Protein AF-A0A4Q4YTE8-F1 (afdb_monomer_lite)

Structure (mmCIF, N/CA/C/O backbone):
data_AF-A0A4Q4YTE8-F1
#
_entry.id   AF-A0A4Q4YTE8-F1
#
loop_
_atom_site.group_PDB
_atom_site.id
_atom_site.type_symbol
_atom_site.label_atom_id
_atom_site.label_alt_id
_atom_site.label_comp_id
_atom_site.label_asym_id
_atom_site.label_entity_id
_atom_site.label_seq_id
_atom_site.pdbx_PDB_ins_code
_atom_site.Cartn_x
_atom_site.Cartn_y
_atom_site.Cartn_z
_atom_site.occupancy
_atom_site.B_iso_or_equiv
_atom_site.auth_seq_id
_atom_site.auth_comp_id
_atom_site.auth_asym_id
_atom_site.auth_atom_id
_atom_site.pdbx_PDB_model_num
ATOM 1 N N . MET A 1 1 ? -21.394 4.781 0.828 1.00 36.88 1 MET A N 1
ATOM 2 C CA . MET A 1 1 ? -21.248 3.495 1.542 1.00 36.88 1 MET A CA 1
ATOM 3 C C . MET A 1 1 ? -20.120 3.542 2.578 1.00 36.88 1 MET A C 1
ATOM 5 O O . MET A 1 1 ? -20.304 3.026 3.665 1.00 36.88 1 MET A O 1
ATOM 9 N N . CYS A 1 2 ? -19.010 4.246 2.311 1.00 41.28 2 CYS A N 1
ATOM 10 C CA . CYS A 1 2 ? -17.860 4.338 3.228 1.00 41.28 2 CYS A CA 1
ATOM 11 C C . CYS A 1 2 ? -17.981 5.309 4.432 1.00 41.28 2 CYS A C 1
ATOM 13 O O . CYS A 1 2 ? -17.214 5.182 5.382 1.00 41.28 2 CYS A O 1
ATOM 15 N N . VAL A 1 3 ? -18.921 6.264 4.428 1.00 52.38 3 VAL A N 1
ATOM 16 C CA . VAL A 1 3 ? -19.148 7.185 5.571 1.00 52.38 3 VAL A CA 1
ATOM 17 C C . VAL A 1 3 ? -19.932 6.494 6.698 1.00 52.38 3 VAL A C 1
ATOM 19 O O . VAL A 1 3 ? -19.700 6.755 7.875 1.00 52.38 3 VAL A O 1
ATOM 22 N N . THR A 1 4 ? -20.788 5.535 6.338 1.00 55.06 4 THR A N 1
ATOM 23 C CA . THR A 1 4 ? -21.768 4.921 7.238 1.00 55.06 4 THR A CA 1
ATOM 24 C C . THR A 1 4 ? -21.110 4.138 8.374 1.00 55.06 4 THR A C 1
ATOM 26 O O . THR A 1 4 ? -21.495 4.298 9.522 1.00 55.06 4 THR A O 1
ATOM 29 N N . PHE A 1 5 ? -20.031 3.391 8.108 1.00 57.06 5 PHE A N 1
ATOM 30 C CA . PHE A 1 5 ? -19.318 2.660 9.165 1.00 57.06 5 PHE A CA 1
ATOM 31 C C . PHE A 1 5 ? -18.694 3.586 10.226 1.00 57.06 5 PHE A C 1
ATOM 33 O O . PHE A 1 5 ? -18.697 3.258 11.414 1.00 57.06 5 PHE A O 1
ATOM 40 N N . VAL A 1 6 ? -18.151 4.733 9.796 1.00 56.06 6 VAL A N 1
ATOM 41 C CA . VAL A 1 6 ? -17.520 5.725 10.686 1.00 56.06 6 VAL A CA 1
ATOM 42 C C . V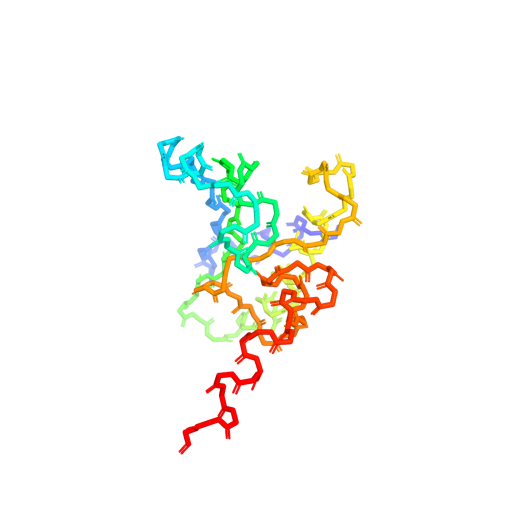AL A 1 6 ? -18.574 6.388 11.568 1.00 56.06 6 VAL A C 1
ATOM 44 O O . VAL A 1 6 ? -18.360 6.547 12.769 1.00 56.06 6 VAL A O 1
ATOM 47 N N . GLU A 1 7 ? -19.723 6.724 10.984 1.00 60.38 7 GLU A N 1
ATOM 48 C CA . GLU A 1 7 ? -20.876 7.263 11.709 1.00 60.38 7 GLU A CA 1
ATOM 49 C C . GLU A 1 7 ? -21.489 6.237 12.677 1.00 60.38 7 GLU A C 1
ATOM 51 O O . GLU A 1 7 ? -21.919 6.606 13.768 1.00 60.38 7 GLU A O 1
ATOM 56 N N . GLU A 1 8 ? -21.483 4.950 12.320 1.00 66.75 8 GLU A N 1
ATOM 57 C CA . GLU A 1 8 ? -22.056 3.863 13.125 1.00 66.75 8 GLU A CA 1
ATOM 58 C C . GLU A 1 8 ? -21.135 3.388 14.265 1.00 66.75 8 GLU A C 1
ATOM 60 O O . GLU A 1 8 ? -21.624 2.833 15.251 1.00 66.75 8 GLU A O 1
ATOM 65 N N . ASN A 1 9 ? -19.814 3.618 14.182 1.00 61.59 9 ASN A N 1
ATOM 66 C CA . ASN A 1 9 ? -18.828 3.126 15.164 1.00 61.59 9 ASN A CA 1
ATOM 67 C C . ASN A 1 9 ? -17.835 4.197 15.688 1.00 61.59 9 ASN A C 1
ATOM 69 O O . ASN A 1 9 ? -16.624 3.937 15.759 1.00 61.59 9 ASN A O 1
ATOM 73 N N . PRO A 1 10 ? -18.306 5.383 16.125 1.00 59.34 10 PRO A N 1
ATOM 74 C CA . PRO A 1 10 ? -17.456 6.549 16.392 1.00 59.34 10 PRO A CA 1
ATOM 75 C C . PRO A 1 10 ? -16.533 6.410 17.616 1.00 59.34 10 PRO A C 1
ATOM 77 O O . PRO A 1 10 ? -15.549 7.135 17.723 1.00 59.34 10 PRO A O 1
ATOM 80 N N . SER A 1 11 ? -16.816 5.490 18.546 1.00 58.88 11 SER A N 1
ATOM 81 C CA . SER A 1 11 ? -16.014 5.261 19.764 1.00 58.88 11 SER A CA 1
ATOM 82 C C . SER A 1 11 ? -15.161 3.988 19.734 1.00 58.88 11 SER A C 1
ATOM 84 O O . SER A 1 11 ? -14.405 3.740 20.673 1.00 58.88 11 SER A O 1
ATOM 86 N N . ARG A 1 12 ? -15.280 3.168 18.681 1.00 53.88 12 ARG A N 1
ATOM 87 C CA . ARG A 1 12 ? -14.683 1.819 18.612 1.00 53.88 12 ARG A CA 1
ATOM 88 C C . ARG A 1 12 ? -13.525 1.696 17.625 1.00 53.88 12 ARG A C 1
ATOM 90 O O . ARG A 1 12 ? -12.830 0.684 17.634 1.00 53.88 12 ARG A O 1
ATOM 97 N N . SER A 1 13 ? -13.294 2.712 16.793 1.00 48.34 13 SER A N 1
ATOM 98 C CA . SER A 1 13 ? -12.237 2.692 15.782 1.00 48.34 13 SER A CA 1
ATOM 99 C C . SER A 1 13 ? -11.376 3.956 15.830 1.00 48.34 13 SER A C 1
ATOM 101 O O . SER A 1 13 ? -11.876 5.075 15.773 1.00 48.34 13 SER A O 1
ATOM 103 N N . CYS A 1 14 ? -10.057 3.775 15.908 1.00 51.91 14 CYS A N 1
ATOM 104 C CA . CYS A 1 14 ? -9.087 4.804 15.555 1.00 51.91 14 CYS A CA 1
ATOM 105 C C . CYS A 1 14 ? -8.644 4.511 14.119 1.00 51.91 14 CYS A C 1
ATOM 107 O O . CYS A 1 14 ? -7.723 3.725 13.892 1.00 51.91 14 CYS A O 1
ATOM 109 N N . ARG A 1 15 ? -9.305 5.121 13.130 1.00 54.72 15 ARG A N 1
ATOM 110 C CA . ARG A 1 15 ? -8.864 5.065 11.725 1.00 54.72 15 ARG A CA 1
ATOM 111 C C . ARG A 1 15 ? -8.086 6.310 11.350 1.00 54.72 15 ARG A C 1
ATOM 113 O O . ARG A 1 15 ? -8.524 7.424 11.614 1.00 54.72 15 ARG A O 1
ATOM 120 N N . TRP A 1 16 ? -6.909 6.092 10.776 1.00 54.09 16 TRP A N 1
ATOM 121 C CA . TRP A 1 16 ? -5.948 7.139 10.461 1.00 54.09 16 TRP A CA 1
ATOM 122 C C . TRP A 1 16 ? -5.501 6.927 9.015 1.00 54.09 16 TRP A C 1
ATOM 124 O O . TRP A 1 16 ? -4.956 5.877 8.680 1.00 54.09 16 TRP A O 1
ATOM 134 N N . CYS A 1 17 ? -5.739 7.917 8.154 1.00 52.00 17 CYS A N 1
ATOM 135 C CA . CYS A 1 17 ? -5.039 8.009 6.878 1.00 52.00 17 CYS A CA 1
ATOM 136 C C . CYS A 1 17 ? -3.818 8.898 7.109 1.00 52.00 17 CYS A C 1
ATOM 138 O O . CYS A 1 17 ? -3.954 10.087 7.407 1.00 52.00 17 CYS A O 1
ATOM 140 N N . PHE A 1 18 ? -2.627 8.306 7.065 1.00 56.69 18 PHE A N 1
ATOM 141 C CA . PHE A 1 18 ? -1.380 9.021 7.310 1.00 56.69 18 PHE A CA 1
ATOM 142 C C . PHE A 1 18 ? -0.675 9.284 5.985 1.00 56.69 18 PHE A C 1
ATOM 144 O O . PHE A 1 18 ? -0.220 8.356 5.318 1.00 56.69 18 PHE A O 1
ATOM 151 N N . THR A 1 19 ? -0.544 10.554 5.615 1.00 54.41 19 THR A N 1
ATOM 152 C CA . THR A 1 19 ? 0.313 10.974 4.504 1.00 54.41 19 THR A CA 1
ATOM 153 C C . THR A 1 19 ? 1.668 11.409 5.044 1.00 54.41 19 THR A C 1
ATOM 155 O O . THR A 1 19 ? 1.770 12.409 5.759 1.00 54.41 19 THR A O 1
ATOM 158 N N . LYS A 1 20 ? 2.729 10.683 4.687 1.00 51.12 20 LYS A N 1
ATOM 159 C CA . LYS A 1 20 ? 4.110 11.055 5.003 1.00 51.12 20 LYS A CA 1
ATOM 160 C C . LYS A 1 20 ? 4.792 11.604 3.760 1.00 51.12 20 LYS A C 1
ATOM 162 O O . LYS A 1 20 ? 4.923 10.894 2.767 1.00 51.12 20 LYS A O 1
ATOM 167 N N . ALA A 1 21 ? 5.328 12.819 3.849 1.00 57.91 21 ALA A N 1
ATOM 168 C CA . ALA A 1 21 ? 6.340 13.260 2.897 1.00 57.91 21 ALA A CA 1
ATOM 169 C C . ALA A 1 21 ? 7.601 12.403 3.097 1.00 57.91 21 ALA A C 1
ATOM 171 O O . ALA A 1 21 ? 8.235 12.438 4.160 1.00 57.91 21 ALA A O 1
ATOM 172 N N . LEU A 1 22 ? 7.953 11.600 2.097 1.00 55.22 22 LEU A N 1
ATOM 173 C CA . LEU A 1 22 ? 9.209 10.862 2.087 1.00 55.22 22 LEU A CA 1
ATOM 174 C C . LEU A 1 22 ? 10.347 11.836 1.769 1.00 55.22 22 LEU A C 1
ATOM 176 O O . LEU A 1 22 ? 10.227 12.762 0.970 1.00 55.22 22 LEU A O 1
ATOM 180 N N . ARG A 1 23 ? 11.460 11.684 2.490 1.00 51.22 23 ARG A N 1
ATOM 181 C CA . ARG A 1 23 ? 12.537 12.676 2.522 1.00 51.22 23 ARG A CA 1
ATOM 182 C C . ARG A 1 23 ? 13.254 12.728 1.163 1.00 51.22 23 ARG A C 1
ATOM 184 O O . ARG A 1 23 ? 14.059 11.859 0.844 1.00 51.22 23 ARG A O 1
ATOM 191 N N . TRP A 1 24 ? 13.011 13.816 0.440 1.00 52.47 24 TRP A N 1
ATOM 192 C CA . TRP A 1 24 ? 13.471 14.212 -0.901 1.00 52.47 24 TRP A CA 1
ATOM 193 C C . TRP A 1 24 ? 14.880 13.789 -1.369 1.00 52.47 24 TRP A C 1
ATOM 195 O O . TRP A 1 24 ? 15.092 13.624 -2.565 1.00 52.47 24 TRP A O 1
ATOM 205 N N . ARG A 1 25 ? 15.867 13.601 -0.479 1.00 57.53 25 ARG A N 1
ATOM 206 C CA . ARG A 1 25 ? 17.241 13.243 -0.890 1.00 57.53 25 ARG A CA 1
ATOM 207 C C . ARG A 1 25 ? 17.423 11.780 -1.290 1.00 57.53 25 ARG A C 1
ATOM 209 O O . ARG A 1 25 ? 18.262 11.527 -2.146 1.00 57.53 25 ARG A O 1
ATOM 216 N N . VAL A 1 26 ? 16.695 10.845 -0.676 1.00 63.53 26 VAL A N 1
ATOM 217 C CA . VAL A 1 26 ? 16.911 9.399 -0.896 1.00 63.53 26 VAL A CA 1
ATOM 218 C C . VAL A 1 26 ? 16.422 8.978 -2.285 1.00 63.53 26 VAL A C 1
ATOM 220 O O . VAL A 1 26 ? 17.135 8.274 -2.993 1.00 63.53 26 VAL A O 1
ATOM 223 N N . CYS A 1 27 ? 15.269 9.499 -2.706 1.00 64.88 27 CYS A N 1
ATOM 224 C CA . CYS A 1 27 ? 14.662 9.186 -4.000 1.00 64.88 27 CYS A CA 1
ATOM 225 C C . CYS A 1 27 ? 15.452 9.760 -5.190 1.00 64.88 27 CYS A C 1
ATOM 227 O O . CYS A 1 27 ? 15.558 9.114 -6.221 1.00 64.88 27 CYS A O 1
ATOM 229 N N . TRP A 1 28 ? 16.039 10.957 -5.060 1.00 64.00 28 TRP A N 1
ATOM 230 C CA . TRP A 1 28 ? 16.694 11.651 -6.184 1.00 64.00 28 TRP A CA 1
ATOM 231 C C . TRP A 1 28 ? 18.107 11.162 -6.523 1.00 64.00 28 TRP A C 1
ATOM 233 O O . TRP A 1 28 ? 18.573 11.393 -7.635 1.00 64.00 28 TRP A O 1
ATOM 243 N N . HIS A 1 29 ? 18.817 10.540 -5.577 1.00 70.31 29 HIS A N 1
ATOM 244 C CA . HIS A 1 29 ? 20.221 10.146 -5.778 1.00 70.31 29 HIS A CA 1
ATOM 245 C C . HIS A 1 29 ? 20.395 8.699 -6.247 1.00 70.31 29 HIS A C 1
ATOM 247 O O . HIS A 1 29 ? 21.521 8.288 -6.512 1.00 70.31 29 HIS A O 1
ATOM 253 N N . SER A 1 30 ? 19.306 7.940 -6.352 1.00 68.25 30 SER A N 1
ATOM 254 C CA . SER A 1 30 ? 19.334 6.564 -6.843 1.00 68.25 30 SER A CA 1
ATOM 255 C C . SER A 1 30 ? 18.789 6.563 -8.263 1.00 68.25 30 SER A C 1
ATOM 257 O O . SER A 1 30 ? 17.639 6.954 -8.467 1.00 68.25 30 SER A O 1
ATOM 259 N N . ALA A 1 31 ? 19.592 6.161 -9.253 1.00 74.06 31 ALA A N 1
ATOM 260 C CA . ALA A 1 31 ? 19.045 5.984 -10.591 1.00 74.06 31 ALA A CA 1
ATOM 261 C C . ALA A 1 31 ? 18.042 4.823 -10.570 1.00 74.06 31 ALA A C 1
ATOM 263 O O . ALA A 1 31 ? 18.221 3.841 -9.853 1.00 74.06 31 ALA A O 1
ATOM 264 N N . ASP A 1 32 ? 17.010 4.912 -11.399 1.00 76.81 32 ASP A N 1
ATOM 265 C CA . ASP A 1 32 ? 15.927 3.927 -11.473 1.00 76.81 32 ASP A CA 1
ATOM 266 C C . ASP A 1 32 ? 16.418 2.477 -11.691 1.00 76.81 32 ASP A C 1
ATOM 268 O O . ASP A 1 32 ? 15.854 1.525 -11.156 1.00 76.81 32 ASP A O 1
ATOM 272 N N . ARG A 1 33 ? 17.530 2.313 -12.420 1.00 79.19 33 ARG A N 1
ATOM 273 C CA . ARG A 1 33 ? 18.194 1.021 -12.680 1.00 79.19 33 ARG A CA 1
ATOM 274 C C . ARG A 1 33 ? 18.978 0.457 -11.487 1.00 79.19 33 ARG A C 1
ATOM 276 O O . ARG A 1 33 ? 19.296 -0.734 -11.465 1.00 79.19 33 ARG A O 1
ATOM 283 N N . ASP A 1 34 ? 19.328 1.311 -10.527 1.00 80.62 34 ASP A N 1
ATOM 284 C CA . ASP A 1 34 ? 20.165 0.957 -9.376 1.00 80.62 34 ASP A CA 1
ATOM 285 C C . ASP A 1 34 ? 19.329 0.336 -8.247 1.00 80.62 34 ASP A C 1
ATOM 287 O O . ASP A 1 34 ? 19.871 -0.200 -7.283 1.00 80.62 34 ASP A O 1
ATOM 291 N N . THR A 1 35 ? 18.001 0.368 -8.373 1.00 79.62 35 THR A N 1
ATOM 292 C CA . THR A 1 35 ? 17.066 -0.202 -7.411 1.00 79.62 35 THR A CA 1
ATOM 293 C C . THR A 1 35 ? 16.078 -1.139 -8.091 1.00 79.62 35 THR A C 1
ATOM 295 O O . THR A 1 35 ? 15.617 -0.915 -9.208 1.00 79.62 35 THR A O 1
ATOM 298 N N . ALA A 1 36 ? 15.728 -2.210 -7.386 1.00 80.62 36 ALA A N 1
ATOM 299 C CA . ALA A 1 36 ? 14.627 -3.074 -7.775 1.00 80.62 36 ALA A CA 1
ATOM 300 C C . ALA A 1 36 ? 13.278 -2.517 -7.306 1.00 80.62 36 ALA A C 1
ATOM 302 O O . ALA A 1 36 ? 12.324 -3.255 -7.368 1.00 80.62 36 ALA A O 1
ATOM 303 N N . ALA A 1 37 ? 13.178 -1.286 -6.791 1.00 79.56 37 ALA A N 1
ATOM 304 C CA . ALA A 1 37 ? 11.902 -0.640 -6.482 1.00 79.56 37 ALA A CA 1
ATOM 305 C C . ALA A 1 37 ? 11.497 0.282 -7.640 1.00 79.56 37 ALA A C 1
ATOM 307 O O . ALA A 1 37 ? 12.148 1.300 -7.877 1.00 79.56 37 ALA A O 1
ATOM 308 N N . GLY A 1 38 ? 10.435 -0.070 -8.363 1.00 77.31 38 GLY A N 1
ATOM 309 C CA . GLY A 1 38 ? 9.913 0.739 -9.462 1.00 77.31 38 GLY A CA 1
ATOM 310 C C . GLY A 1 38 ? 9.490 2.136 -9.006 1.00 77.31 38 GLY A C 1
ATOM 311 O O . GLY A 1 38 ? 9.025 2.324 -7.881 1.00 77.31 38 GLY A O 1
ATOM 312 N N . ASN A 1 39 ? 9.654 3.126 -9.887 1.00 74.25 39 ASN A N 1
ATOM 313 C CA . ASN A 1 39 ? 9.272 4.524 -9.649 1.00 74.25 39 ASN A CA 1
ATOM 314 C C . ASN A 1 39 ? 9.910 5.159 -8.396 1.00 74.25 39 ASN A C 1
ATOM 316 O O . ASN A 1 39 ? 9.402 6.157 -7.882 1.00 74.25 39 ASN A O 1
ATOM 320 N N . HIS A 1 40 ? 11.038 4.630 -7.904 1.00 75.94 40 HIS A N 1
ATOM 321 C CA . HIS A 1 40 ? 11.663 5.093 -6.661 1.00 75.94 40 HIS A CA 1
ATOM 322 C C . HIS A 1 40 ? 11.998 6.593 -6.673 1.00 75.94 40 HIS A C 1
ATOM 324 O O . HIS A 1 40 ? 11.804 7.275 -5.666 1.00 75.94 40 HIS A O 1
ATOM 330 N N . GLN A 1 41 ? 12.431 7.127 -7.819 1.00 75.69 41 GLN A N 1
ATOM 331 C CA . GLN A 1 41 ? 12.704 8.557 -8.009 1.00 75.69 41 GLN A CA 1
ATOM 332 C C . GLN A 1 41 ? 11.462 9.458 -7.895 1.00 75.69 41 GLN A C 1
ATOM 334 O O . GLN A 1 41 ? 11.605 10.655 -7.641 1.00 75.69 41 GLN A O 1
ATOM 339 N N . TYR A 1 42 ? 10.260 8.896 -8.050 1.00 75.44 42 TYR A N 1
ATOM 340 C CA . TYR A 1 42 ? 8.982 9.614 -8.015 1.00 75.44 42 TYR A CA 1
ATOM 341 C C . TYR A 1 42 ? 8.200 9.399 -6.709 1.00 75.44 42 TYR A C 1
ATOM 343 O O . TYR A 1 42 ? 7.276 10.155 -6.425 1.00 75.44 42 TYR A O 1
ATOM 351 N N . ALA A 1 43 ? 8.601 8.435 -5.872 1.00 75.06 43 ALA A N 1
ATOM 352 C CA . ALA A 1 43 ? 7.945 8.086 -4.609 1.00 75.06 43 ALA A CA 1
ATOM 353 C C . ALA A 1 43 ? 8.210 9.110 -3.479 1.00 75.06 43 ALA A C 1
ATOM 355 O O . ALA A 1 43 ? 8.846 8.815 -2.465 1.00 75.06 43 ALA A O 1
ATOM 356 N N . ASN A 1 44 ? 7.734 10.345 -3.649 1.00 75.00 44 ASN A N 1
ATOM 357 C CA . ASN A 1 44 ? 7.907 11.452 -2.699 1.00 75.00 44 ASN A CA 1
ATOM 358 C C . ASN A 1 44 ? 6.808 11.528 -1.620 1.00 75.00 44 ASN A C 1
ATOM 360 O O . ASN A 1 44 ? 6.994 12.194 -0.596 1.00 75.00 44 ASN A O 1
ATOM 364 N N . VAL A 1 45 ? 5.688 10.830 -1.812 1.00 78.06 45 VAL A N 1
ATOM 365 C CA . VAL A 1 45 ? 4.572 10.751 -0.863 1.00 78.06 45 VAL A CA 1
ATOM 366 C C . VAL A 1 45 ? 4.251 9.289 -0.575 1.00 78.06 45 VAL A C 1
ATOM 368 O O . VAL A 1 45 ? 4.106 8.486 -1.490 1.00 78.06 45 VAL A O 1
ATOM 371 N N . LEU A 1 46 ? 4.124 8.954 0.710 1.00 82.31 46 LEU A N 1
ATOM 372 C CA . LEU A 1 46 ? 3.551 7.692 1.167 1.00 82.31 46 LEU A CA 1
ATOM 373 C C . LEU A 1 46 ? 2.173 7.972 1.758 1.00 82.31 46 LEU A C 1
ATOM 375 O O . LEU A 1 46 ? 2.074 8.728 2.727 1.00 82.31 46 LEU A O 1
ATOM 379 N N . ALA A 1 47 ? 1.143 7.336 1.215 1.00 85.50 47 ALA A N 1
ATOM 380 C CA . ALA A 1 47 ? -0.157 7.234 1.861 1.00 85.50 47 ALA A CA 1
ATOM 381 C C . ALA A 1 47 ? -0.249 5.885 2.584 1.00 85.50 47 ALA A C 1
ATOM 383 O O . ALA A 1 47 ? 0.083 4.846 2.014 1.00 85.50 47 ALA A O 1
ATOM 384 N N . LEU A 1 48 ? -0.674 5.906 3.845 1.00 86.19 48 LEU A N 1
ATOM 385 C CA . LEU A 1 48 ? -0.918 4.713 4.646 1.00 86.19 48 LEU A CA 1
ATOM 386 C C . LEU A 1 48 ? -2.381 4.694 5.081 1.00 86.19 48 LEU A C 1
ATOM 388 O O . LEU A 1 48 ? -2.822 5.568 5.830 1.00 86.19 48 LEU A O 1
ATOM 392 N N . VAL A 1 49 ? -3.101 3.668 4.635 1.00 87.19 49 VAL A N 1
ATOM 393 C CA . VAL A 1 49 ? -4.442 3.332 5.117 1.00 87.19 49 VAL A CA 1
ATOM 394 C C . VAL A 1 49 ? -4.282 2.386 6.300 1.00 87.19 49 VAL A C 1
ATOM 396 O O . VAL A 1 49 ? -3.783 1.274 6.139 1.00 87.19 49 VAL A O 1
ATOM 399 N N . GLN A 1 50 ? -4.669 2.829 7.498 1.00 86.06 50 GLN A N 1
ATOM 400 C CA . GLN A 1 50 ? -4.535 2.027 8.710 1.00 86.06 50 GLN A CA 1
ATOM 401 C C . GLN A 1 50 ? -5.819 2.033 9.538 1.00 86.06 50 GLN A C 1
ATOM 403 O O . GLN A 1 50 ? -6.420 3.079 9.807 1.00 86.06 50 GLN A O 1
ATOM 408 N N . VAL A 1 51 ? -6.195 0.843 10.002 1.00 83.12 51 VAL A N 1
ATOM 409 C CA . VAL A 1 51 ? -7.254 0.648 10.989 1.00 83.12 51 VAL A CA 1
ATOM 410 C C . VAL A 1 51 ? -6.622 0.135 12.273 1.00 83.12 51 VAL A C 1
ATOM 412 O O . VAL A 1 51 ? -5.951 -0.891 12.265 1.00 83.12 51 VAL A O 1
ATOM 415 N N . ILE A 1 52 ? -6.825 0.856 13.375 1.00 84.12 52 ILE A N 1
ATOM 416 C CA . ILE A 1 52 ? -6.393 0.437 14.708 1.00 84.12 52 ILE A CA 1
ATOM 417 C C . ILE A 1 52 ? -7.629 0.374 15.601 1.00 84.12 52 ILE A C 1
ATOM 419 O O . ILE A 1 52 ? -8.418 1.319 15.674 1.00 84.12 52 ILE A O 1
ATOM 423 N N . TYR A 1 53 ? -7.797 -0.746 16.289 1.00 80.25 53 TYR A N 1
ATOM 424 C CA . TYR A 1 53 ? -8.926 -0.991 17.175 1.00 80.25 53 TYR A CA 1
ATOM 425 C C . TYR A 1 53 ? -8.485 -1.819 18.379 1.00 80.25 53 TYR A C 1
ATOM 427 O O . TYR A 1 53 ? -7.522 -2.584 18.319 1.00 80.25 53 TYR A O 1
ATOM 435 N N . THR A 1 54 ? -9.198 -1.645 19.487 1.00 84.19 54 THR A N 1
ATOM 436 C CA . THR A 1 54 ? -9.068 -2.475 20.694 1.00 84.19 54 THR A CA 1
ATOM 437 C C . THR A 1 54 ? -10.255 -3.423 20.855 1.00 84.19 54 THR A C 1
ATOM 439 O O . THR A 1 54 ? -10.101 -4.506 21.415 1.00 84.19 54 THR A O 1
ATOM 442 N N . ASP A 1 55 ? -11.424 -3.045 20.331 1.00 83.50 55 ASP A N 1
ATOM 443 C CA . ASP A 1 55 ? -12.617 -3.885 20.258 1.00 83.50 55 ASP A CA 1
ATOM 444 C C . ASP A 1 55 ? -12.527 -4.810 19.035 1.00 83.50 55 ASP A C 1
ATOM 446 O O . ASP A 1 55 ? -12.573 -4.358 17.897 1.00 83.50 55 ASP A O 1
ATOM 450 N N . GLN A 1 56 ? -12.396 -6.117 19.255 1.00 87.81 56 GLN A N 1
ATOM 451 C CA . GLN A 1 56 ? -12.276 -7.096 18.167 1.00 87.81 56 GLN A CA 1
ATOM 452 C C . GLN A 1 56 ? -13.560 -7.252 17.343 1.00 87.81 56 GLN A C 1
ATOM 454 O O . GLN A 1 56 ? -13.498 -7.759 16.226 1.00 87.81 56 GLN A O 1
ATOM 459 N N . SER A 1 57 ? -14.715 -6.795 17.840 1.00 87.69 57 SER A N 1
ATOM 460 C CA . SER A 1 57 ? -15.972 -6.887 17.086 1.00 87.69 57 SER A CA 1
ATOM 461 C C . SER A 1 57 ? -15.974 -6.064 15.793 1.00 87.69 57 SER A C 1
ATOM 463 O O . SER A 1 57 ? -16.805 -6.315 14.926 1.00 87.69 57 SER A O 1
ATOM 465 N N . VAL A 1 58 ? -15.031 -5.126 15.625 1.00 83.38 58 VAL A N 1
ATOM 466 C CA . VAL A 1 58 ? -14.894 -4.322 14.398 1.00 83.38 58 VAL A CA 1
ATOM 467 C C . VAL A 1 58 ? -13.827 -4.840 13.427 1.00 83.38 58 VAL A C 1
ATOM 469 O O . VAL A 1 58 ? -13.601 -4.199 12.402 1.00 83.38 58 VAL A O 1
ATOM 472 N N . ALA A 1 59 ? -13.173 -5.970 13.721 1.00 87.00 59 ALA A N 1
ATOM 473 C CA . ALA A 1 59 ? -12.079 -6.502 12.906 1.00 87.00 59 ALA A CA 1
ATOM 474 C C . ALA A 1 59 ? -12.502 -6.755 11.450 1.00 87.00 59 ALA A C 1
ATOM 476 O O . ALA A 1 59 ? -11.888 -6.213 10.538 1.00 87.00 59 ALA A O 1
ATOM 477 N N . GLU A 1 60 ? -13.618 -7.459 11.236 1.00 87.69 60 GLU A N 1
ATOM 478 C CA . GLU A 1 60 ? -14.134 -7.773 9.893 1.00 87.69 60 GLU A CA 1
ATOM 479 C C . GLU A 1 60 ? -14.446 -6.506 9.079 1.00 87.69 60 GLU A C 1
ATOM 481 O O . GLU A 1 60 ? -14.107 -6.396 7.902 1.00 87.69 60 GLU A O 1
ATOM 486 N N . ALA A 1 61 ? -15.024 -5.490 9.722 1.00 84.12 61 ALA A N 1
ATOM 487 C CA . ALA A 1 61 ? -15.270 -4.205 9.075 1.00 84.12 61 ALA A CA 1
ATOM 488 C C . ALA A 1 61 ? -13.970 -3.420 8.801 1.00 84.12 61 ALA A C 1
ATOM 490 O O . ALA A 1 61 ? -13.898 -2.628 7.856 1.00 84.12 61 ALA A O 1
ATOM 491 N N . GLY A 1 62 ? -12.943 -3.613 9.636 1.00 84.12 62 GLY A N 1
ATOM 492 C CA . GLY A 1 62 ? -11.545 -3.236 9.404 1.00 84.12 62 GLY A CA 1
ATOM 493 C C . GLY A 1 62 ? -10.997 -3.804 8.107 1.00 84.12 62 GLY A C 1
ATOM 494 O O . GLY A 1 62 ? -10.587 -3.039 7.229 1.00 84.12 62 GLY A O 1
ATOM 495 N N . ASP A 1 63 ? -11.057 -5.126 8.008 1.00 86.00 63 ASP A N 1
ATOM 496 C CA . ASP A 1 63 ? -10.511 -5.921 6.913 1.00 86.00 63 ASP A CA 1
ATOM 497 C C . ASP A 1 63 ? -11.243 -5.677 5.590 1.00 86.00 63 ASP A C 1
ATOM 499 O O . ASP A 1 63 ? -10.631 -5.786 4.533 1.00 86.00 63 ASP A O 1
ATOM 503 N N . GLY A 1 64 ? -12.521 -5.285 5.622 1.00 86.31 64 GLY A N 1
ATOM 504 C CA . GLY A 1 64 ? -13.249 -4.857 4.423 1.00 86.31 64 GLY A CA 1
ATOM 505 C C . GLY A 1 64 ? -12.878 -3.446 3.955 1.00 86.31 64 GLY A C 1
ATOM 506 O O . GLY A 1 64 ? -12.634 -3.215 2.774 1.00 86.31 64 GLY A O 1
ATOM 507 N N . TRP A 1 65 ? -12.800 -2.487 4.879 1.00 85.88 65 TRP A N 1
ATOM 508 C CA . TRP A 1 65 ? -12.620 -1.076 4.524 1.00 85.88 65 TRP A CA 1
ATOM 509 C C . TRP A 1 65 ? -11.205 -0.724 4.065 1.00 85.88 65 TRP A C 1
ATOM 511 O O . TRP A 1 65 ? -11.042 0.109 3.175 1.00 85.88 65 TRP A O 1
ATOM 521 N N . ALA A 1 66 ? -10.169 -1.289 4.697 1.00 87.44 66 ALA A N 1
ATOM 522 C CA . ALA A 1 66 ? -8.795 -0.873 4.410 1.00 87.44 66 ALA A CA 1
ATOM 523 C C . ALA A 1 66 ? -8.347 -1.234 2.981 1.00 87.44 66 ALA A C 1
ATOM 525 O O . ALA A 1 66 ? -7.793 -0.355 2.315 1.00 87.44 66 ALA A O 1
ATOM 526 N N . PRO A 1 67 ? -8.614 -2.453 2.468 1.00 88.50 67 PRO A N 1
ATOM 527 C CA . PRO A 1 67 ? -8.362 -2.783 1.069 1.00 88.50 67 PRO A CA 1
ATOM 528 C C . PRO A 1 67 ? -9.205 -1.936 0.113 1.00 88.50 67 PRO A C 1
ATOM 530 O O . PRO A 1 67 ? -8.653 -1.418 -0.849 1.00 88.50 67 PRO A O 1
ATOM 533 N N . GLU A 1 68 ? -10.490 -1.697 0.412 1.00 89.56 68 GLU A N 1
ATOM 534 C CA . GLU A 1 68 ? -11.369 -0.862 -0.428 1.00 89.56 68 GLU A CA 1
ATOM 535 C C . GLU A 1 68 ? -10.797 0.555 -0.620 1.00 89.56 68 GLU A C 1
ATOM 537 O O . GLU A 1 68 ? -10.757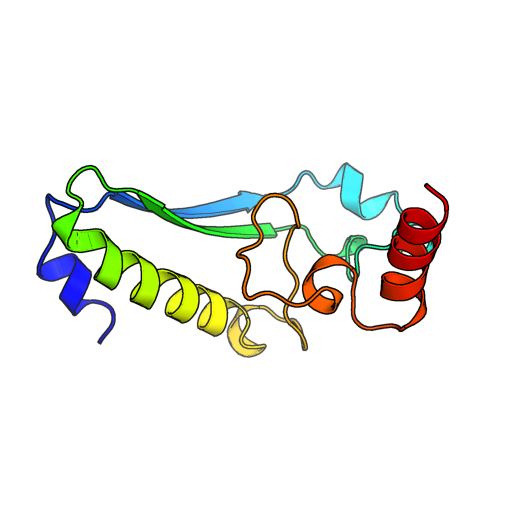 1.073 -1.735 1.00 89.56 68 GLU A O 1
ATOM 542 N N . TRP A 1 69 ? -10.306 1.178 0.456 1.00 87.50 69 TRP A N 1
ATOM 543 C CA . TRP A 1 69 ? -9.674 2.499 0.381 1.00 87.50 69 TRP A CA 1
ATOM 544 C C . TRP A 1 69 ? -8.312 2.479 -0.293 1.00 87.50 69 TRP A C 1
ATOM 546 O O . TRP A 1 69 ? -7.981 3.400 -1.038 1.00 87.50 69 TRP A O 1
ATOM 556 N N . ARG A 1 70 ? -7.500 1.457 -0.020 1.00 90.25 70 ARG A N 1
ATOM 557 C CA . ARG A 1 70 ? -6.211 1.278 -0.690 1.00 90.25 70 ARG A CA 1
ATOM 558 C C . ARG A 1 70 ? -6.408 1.169 -2.201 1.00 90.25 70 ARG A C 1
ATOM 560 O O . ARG A 1 70 ? -5.679 1.818 -2.942 1.00 90.25 70 ARG A O 1
ATOM 567 N N . ASP A 1 71 ? -7.375 0.371 -2.637 1.00 91.31 71 ASP A N 1
ATOM 568 C CA . ASP A 1 71 ? -7.617 0.107 -4.051 1.00 91.31 71 ASP A CA 1
ATOM 569 C C . ASP A 1 71 ? -8.122 1.368 -4.763 1.00 91.31 71 ASP A C 1
ATOM 571 O O . ASP A 1 71 ? -7.611 1.688 -5.834 1.00 91.31 71 ASP A O 1
ATOM 575 N N . GLN A 1 72 ? -8.987 2.163 -4.117 1.00 91.56 72 GLN A N 1
ATOM 576 C CA . GLN A 1 72 ? -9.336 3.509 -4.595 1.00 91.56 72 GLN A CA 1
ATOM 577 C C . GLN A 1 72 ? -8.094 4.399 -4.720 1.00 91.56 72 GLN A C 1
ATOM 579 O O . GLN A 1 72 ? -7.864 5.019 -5.750 1.00 91.56 72 GLN A O 1
ATOM 584 N N . LEU A 1 73 ? -7.223 4.433 -3.707 1.00 88.19 73 LEU A N 1
ATOM 585 C CA . LEU A 1 73 ? -5.987 5.220 -3.773 1.00 88.19 73 LEU A CA 1
ATOM 586 C C . LEU A 1 73 ? -5.007 4.744 -4.852 1.00 88.19 73 LEU A C 1
ATOM 588 O O . LEU A 1 73 ? -4.093 5.499 -5.176 1.00 88.19 73 LEU A O 1
ATOM 592 N N . PHE A 1 74 ? -5.157 3.533 -5.394 1.00 90.31 74 PHE A N 1
ATOM 593 C CA . PHE A 1 74 ? -4.377 3.065 -6.539 1.00 90.31 74 PHE A CA 1
ATOM 594 C C . PHE A 1 74 ? -4.953 3.483 -7.886 1.00 90.31 74 PHE A C 1
ATOM 596 O O . PHE A 1 74 ? -4.203 3.464 -8.865 1.00 90.31 74 PHE A O 1
ATOM 603 N N . GLU A 1 75 ? -6.224 3.879 -7.956 1.00 92.06 75 GLU A N 1
ATOM 604 C CA . GLU A 1 75 ? -6.838 4.338 -9.199 1.00 92.06 75 GLU A CA 1
ATOM 605 C C . GLU A 1 75 ? -5.979 5.452 -9.826 1.00 92.06 75 GLU A C 1
ATOM 607 O O . GLU A 1 75 ? -5.562 6.371 -9.111 1.00 92.06 75 GLU A O 1
ATOM 612 N N . PRO A 1 76 ? -5.675 5.404 -11.139 1.00 90.88 76 PRO A N 1
ATOM 613 C CA . PRO A 1 76 ? -4.765 6.366 -11.772 1.00 90.88 76 PRO A CA 1
ATOM 614 C C . PRO A 1 76 ? -5.183 7.829 -11.583 1.00 90.88 76 PRO A C 1
ATOM 616 O O . PRO A 1 76 ? -4.339 8.716 -11.480 1.00 90.88 76 PRO A O 1
ATOM 619 N N . GLU A 1 77 ? -6.488 8.078 -11.478 1.00 92.12 77 GLU A N 1
ATOM 620 C CA . GLU A 1 77 ? -7.091 9.393 -11.234 1.00 92.12 77 GLU A CA 1
ATOM 621 C C . GLU A 1 77 ? -6.762 9.955 -9.839 1.00 92.12 77 GLU A C 1
ATOM 623 O O . GLU A 1 77 ? -6.833 11.165 -9.618 1.00 92.12 77 GLU A O 1
ATOM 628 N N . HIS A 1 78 ? -6.401 9.087 -8.893 1.00 88.50 78 HIS A N 1
ATOM 629 C CA . HIS A 1 78 ? -6.078 9.428 -7.508 1.00 88.50 78 HIS A CA 1
ATOM 630 C C . HIS A 1 78 ? -4.577 9.317 -7.228 1.00 88.50 78 HIS A C 1
ATOM 632 O O . HIS A 1 78 ? -4.006 10.171 -6.549 1.00 88.50 78 HIS A O 1
ATOM 638 N N . SER A 1 79 ? -3.931 8.286 -7.773 1.00 85.75 79 SER A N 1
ATOM 639 C CA . SER A 1 79 ? -2.520 7.980 -7.543 1.00 85.75 79 SER A CA 1
ATOM 640 C C . SER A 1 79 ? -1.579 8.722 -8.496 1.00 85.75 79 SER A C 1
ATOM 642 O O . SER A 1 79 ? -0.446 9.032 -8.125 1.00 85.75 79 SER A O 1
ATOM 644 N N . GLY A 1 80 ? -2.036 9.003 -9.721 1.00 85.94 80 GLY A N 1
ATOM 645 C CA . GLY A 1 80 ? -1.199 9.476 -10.824 1.00 85.94 80 GLY A CA 1
ATOM 646 C C . GLY A 1 80 ? -0.302 8.398 -11.450 1.00 85.94 80 GLY A C 1
ATOM 647 O O . GLY A 1 80 ? 0.553 8.740 -12.265 1.00 85.94 80 GLY A O 1
ATOM 648 N N . TYR A 1 81 ? -0.468 7.122 -11.083 1.00 84.88 81 TYR A N 1
ATOM 649 C CA . TYR A 1 81 ? 0.303 5.990 -11.603 1.00 84.88 81 TYR A CA 1
ATOM 650 C C . TYR A 1 81 ? -0.590 5.007 -12.367 1.00 84.88 81 TY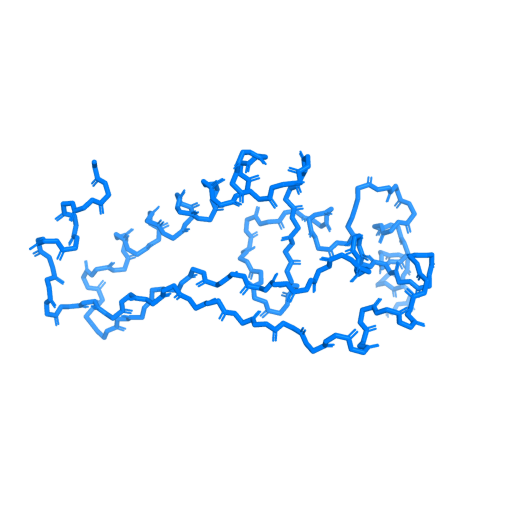R A C 1
ATOM 652 O O . TYR A 1 81 ? -1.708 4.717 -11.949 1.00 84.88 81 TYR A O 1
ATOM 660 N N . ASP A 1 82 ? -0.057 4.413 -13.438 1.00 88.62 82 ASP A N 1
ATOM 661 C CA . ASP A 1 82 ? -0.764 3.383 -14.219 1.00 88.62 82 ASP A CA 1
ATOM 662 C C . ASP A 1 82 ? -0.939 2.065 -13.450 1.00 88.62 82 ASP A C 1
ATOM 664 O O . ASP A 1 82 ? -1.791 1.234 -13.780 1.00 88.62 82 ASP A O 1
ATOM 668 N N . HIS A 1 83 ? -0.097 1.843 -12.439 1.00 89.62 83 HIS A N 1
ATOM 669 C CA . HIS A 1 83 ? -0.051 0.607 -11.680 1.00 89.62 83 HIS A CA 1
ATOM 670 C C . HIS A 1 83 ? 0.177 0.857 -10.182 1.00 89.62 83 HIS A C 1
ATOM 672 O O . HIS A 1 83 ? 0.904 1.788 -9.824 1.00 89.62 83 HIS A O 1
ATOM 678 N N . PRO A 1 84 ? -0.349 -0.018 -9.302 1.00 89.88 84 PRO A N 1
ATOM 679 C CA . PRO A 1 84 ? -0.074 0.038 -7.872 1.00 89.88 84 PRO A CA 1
ATOM 680 C C . PRO A 1 84 ? 1.422 -0.014 -7.554 1.00 89.88 84 PRO A C 1
ATOM 682 O O . PRO A 1 84 ? 2.144 -0.866 -8.084 1.00 89.88 84 PRO A O 1
ATOM 685 N N . ALA A 1 85 ? 1.851 0.843 -6.629 1.00 88.56 85 ALA A N 1
ATOM 686 C CA . ALA A 1 85 ? 3.177 0.832 -6.024 1.00 88.56 85 ALA A CA 1
ATOM 687 C C . ALA A 1 85 ? 3.034 0.801 -4.498 1.00 88.56 85 ALA A C 1
ATOM 689 O O . ALA A 1 85 ? 2.340 1.630 -3.909 1.00 88.56 85 ALA A O 1
ATOM 690 N N . VAL A 1 86 ? 3.686 -0.163 -3.850 1.00 89.31 86 VAL A N 1
ATOM 691 C CA . VAL A 1 86 ? 3.554 -0.415 -2.414 1.00 89.31 86 VAL A CA 1
ATOM 692 C C . VAL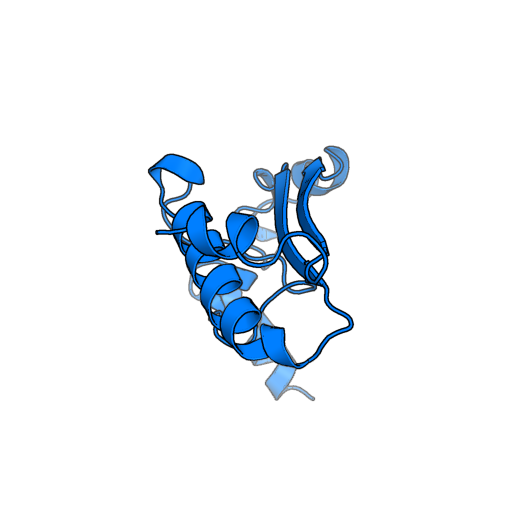 A 1 86 ? 4.922 -0.486 -1.770 1.00 89.31 86 VAL A C 1
ATOM 694 O O . VAL A 1 86 ? 5.809 -1.218 -2.204 1.00 89.31 86 VAL A O 1
ATOM 697 N N . TYR A 1 87 ? 5.082 0.248 -0.673 1.00 87.31 87 TYR A N 1
ATOM 698 C CA . TYR A 1 87 ? 6.290 0.149 0.123 1.00 87.31 87 TYR A CA 1
ATOM 699 C C . TYR A 1 87 ? 6.274 -1.149 0.938 1.00 87.31 87 TYR A C 1
ATOM 701 O O . TYR A 1 87 ? 5.442 -1.310 1.829 1.00 87.31 87 TYR A O 1
ATOM 709 N N . VAL A 1 88 ? 7.210 -2.056 0.640 1.00 86.75 88 VAL A N 1
ATOM 710 C CA . VAL A 1 88 ? 7.233 -3.445 1.142 1.00 86.75 88 VAL A CA 1
ATOM 711 C C . VAL A 1 88 ? 7.061 -3.576 2.662 1.00 86.75 88 VAL A C 1
ATOM 713 O O . VAL A 1 88 ? 6.382 -4.486 3.122 1.00 86.75 88 VAL A O 1
ATOM 716 N N . ASN A 1 89 ? 7.588 -2.634 3.451 1.00 86.94 89 ASN A N 1
ATOM 717 C CA . ASN A 1 89 ? 7.489 -2.667 4.918 1.00 86.94 89 ASN A CA 1
ATOM 718 C C . ASN A 1 89 ? 6.062 -2.470 5.458 1.00 86.94 89 ASN A C 1
ATOM 720 O O . ASN A 1 89 ? 5.822 -2.728 6.634 1.00 86.94 89 ASN A O 1
ATOM 724 N N . TYR A 1 90 ? 5.141 -1.985 4.626 1.00 87.44 90 TYR A N 1
ATOM 725 C CA . TYR A 1 90 ? 3.732 -1.773 4.964 1.00 87.44 90 TYR A CA 1
ATOM 726 C C . TYR A 1 90 ? 2.801 -2.520 4.002 1.00 87.44 90 TYR A C 1
ATOM 728 O O . TYR A 1 90 ? 1.619 -2.197 3.908 1.00 87.44 90 TYR A O 1
ATOM 736 N N . ALA A 1 91 ? 3.335 -3.489 3.256 1.00 87.81 91 ALA A N 1
ATOM 737 C CA . ALA A 1 91 ? 2.545 -4.293 2.346 1.00 87.81 91 ALA A CA 1
ATOM 738 C C . ALA A 1 91 ? 1.555 -5.182 3.103 1.00 87.81 91 ALA A C 1
ATOM 740 O O . ALA A 1 91 ? 1.872 -5.748 4.150 1.00 87.81 91 ALA A O 1
ATOM 741 N N . HIS A 1 92 ? 0.372 -5.341 2.520 1.00 87.88 92 HIS A N 1
ATOM 742 C CA . HIS A 1 92 ? -0.588 -6.354 2.929 1.00 87.88 92 HIS A CA 1
ATOM 743 C C . HIS A 1 92 ? -0.402 -7.619 2.069 1.00 87.88 92 HIS A C 1
ATOM 745 O O . HIS A 1 92 ? 0.090 -7.541 0.941 1.00 87.88 92 HIS A O 1
ATOM 751 N N . GLY A 1 93 ? -0.742 -8.793 2.610 1.00 86.38 93 GLY A N 1
ATOM 752 C CA . GLY A 1 93 ? -0.388 -10.098 2.026 1.00 86.38 93 GLY A CA 1
ATOM 753 C C . GLY A 1 93 ? -1.058 -10.440 0.688 1.00 86.38 93 GLY A C 1
ATOM 754 O O . GLY A 1 93 ? -0.694 -11.427 0.059 1.00 86.38 93 GLY A O 1
ATOM 755 N N . ASP A 1 94 ? -2.021 -9.637 0.249 1.00 88.44 94 ASP A N 1
ATOM 756 C CA . ASP A 1 94 ? -2.731 -9.756 -1.029 1.00 88.44 94 ASP A CA 1
ATOM 757 C C . ASP A 1 94 ? -2.052 -8.982 -2.174 1.00 88.44 94 ASP A C 1
ATOM 759 O O . ASP A 1 94 ? -2.473 -9.076 -3.327 1.00 88.44 94 ASP A O 1
ATOM 763 N N . VAL A 1 95 ? -0.992 -8.224 -1.881 1.00 88.19 95 VAL A N 1
ATOM 764 C CA . VAL A 1 95 ? -0.279 -7.422 -2.876 1.00 88.19 95 VAL A CA 1
ATOM 765 C C . VAL A 1 95 ? 0.791 -8.264 -3.583 1.00 88.19 95 VAL A C 1
ATOM 767 O O . VAL A 1 95 ? 1.649 -8.882 -2.954 1.00 88.19 95 VAL A O 1
ATOM 770 N N . GLY A 1 96 ? 0.766 -8.275 -4.918 1.00 89.06 96 GLY A N 1
ATOM 771 C CA . GLY A 1 96 ? 1.734 -9.016 -5.731 1.00 89.06 96 GLY A CA 1
ATOM 772 C C . GLY A 1 96 ? 3.133 -8.384 -5.767 1.00 89.06 96 GLY A C 1
ATOM 773 O O . GLY A 1 96 ? 3.284 -7.167 -5.676 1.00 89.06 96 GLY A O 1
ATOM 774 N N . LEU A 1 97 ? 4.164 -9.206 -6.015 1.00 89.31 97 LEU A N 1
ATOM 775 C CA . LEU A 1 97 ? 5.580 -8.789 -6.045 1.00 89.31 97 LEU A CA 1
ATOM 776 C C . LEU A 1 97 ? 5.866 -7.592 -6.965 1.00 89.31 97 LEU A C 1
ATOM 778 O O . LEU A 1 97 ? 6.715 -6.758 -6.653 1.00 89.31 97 LEU A O 1
ATOM 782 N N . LYS A 1 98 ? 5.141 -7.485 -8.083 1.00 91.31 98 LYS A N 1
ATOM 783 C CA . LYS A 1 98 ? 5.292 -6.374 -9.032 1.00 91.31 98 LYS A CA 1
ATOM 784 C C . LYS A 1 98 ? 4.931 -5.018 -8.429 1.00 91.31 98 LYS A C 1
ATOM 786 O O . LYS A 1 98 ? 5.525 -4.020 -8.805 1.00 91.31 98 LYS A O 1
ATOM 791 N N . ALA A 1 99 ? 4.016 -4.958 -7.466 1.00 90.75 99 ALA A N 1
ATOM 792 C CA . ALA A 1 99 ? 3.702 -3.697 -6.80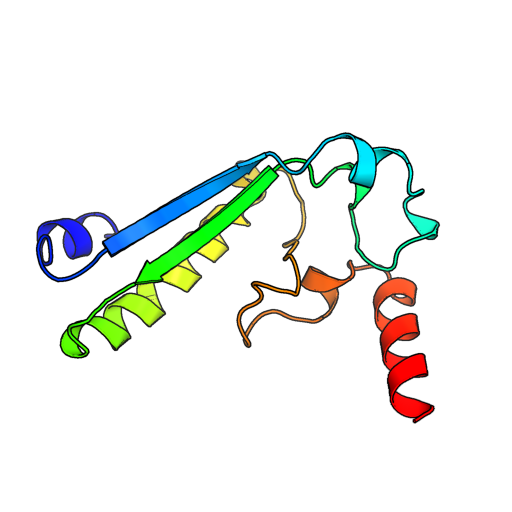1 1.00 90.75 99 ALA A CA 1
ATOM 793 C C . ALA A 1 99 ? 4.795 -3.278 -5.800 1.00 90.75 99 ALA A C 1
ATOM 795 O O . ALA A 1 99 ? 4.914 -2.096 -5.496 1.00 90.75 99 ALA A O 1
ATOM 796 N N . PHE A 1 100 ? 5.620 -4.211 -5.310 1.00 88.38 100 PHE A N 1
ATOM 797 C CA . PHE A 1 100 ? 6.759 -3.891 -4.437 1.00 88.38 100 PHE A CA 1
ATOM 798 C C . PHE A 1 100 ? 7.979 -3.447 -5.233 1.00 88.38 100 PHE A C 1
ATOM 800 O O . PHE A 1 100 ? 8.669 -2.499 -4.857 1.00 88.38 100 PHE A O 1
ATOM 807 N N . TYR A 1 101 ? 8.251 -4.172 -6.317 1.00 88.56 101 TYR A N 1
ATOM 808 C CA . TYR A 1 101 ? 9.505 -4.064 -7.046 1.00 88.56 101 TYR A CA 1
ATOM 809 C C . TYR A 1 101 ? 9.353 -3.375 -8.409 1.00 88.56 101 TYR A C 1
ATOM 811 O O . TYR A 1 101 ? 10.312 -2.881 -8.975 1.00 88.56 101 TYR A O 1
ATOM 819 N N . GLY A 1 102 ? 8.149 -3.218 -8.935 1.00 89.12 102 GLY A N 1
ATOM 820 C CA . GLY A 1 102 ? 7.905 -2.704 -10.281 1.00 89.12 102 GLY A CA 1
ATOM 821 C C . GLY A 1 102 ? 7.582 -3.816 -11.277 1.00 89.12 102 GLY A C 1
ATOM 822 O O . GLY A 1 102 ? 7.624 -5.009 -10.970 1.00 89.12 102 GLY A O 1
ATOM 823 N N . TYR A 1 103 ? 7.181 -3.405 -12.476 1.00 90.94 103 TYR A N 1
ATOM 824 C CA . TYR A 1 103 ? 6.460 -4.267 -13.418 1.00 90.94 103 TYR A CA 1
ATOM 825 C C . TYR A 1 103 ? 7.355 -4.848 -14.511 1.00 90.94 103 TYR A C 1
ATOM 827 O O . TYR A 1 103 ? 6.961 -5.808 -15.178 1.00 90.94 103 TYR A O 1
ATOM 835 N N . GLU A 1 104 ? 8.561 -4.310 -14.674 1.00 90.00 104 GLU A N 1
ATOM 836 C CA . GLU A 1 104 ? 9.566 -4.833 -15.584 1.00 90.00 104 GLU A CA 1
ATOM 837 C C . GLU A 1 104 ? 10.114 -6.177 -15.066 1.00 90.00 104 GLU A C 1
ATOM 839 O O . GLU A 1 104 ? 10.448 -6.280 -13.882 1.00 90.00 104 GLU A O 1
ATOM 844 N N . PRO A 1 105 ? 10.264 -7.203 -15.930 1.00 89.56 105 PRO A N 1
ATOM 845 C CA . PRO A 1 105 ? 10.654 -8.555 -15.507 1.00 89.56 105 PRO A CA 1
ATOM 846 C C . PRO A 1 105 ? 11.909 -8.603 -14.623 1.00 89.56 105 PRO A C 1
ATOM 848 O O . PRO A 1 105 ? 11.897 -9.206 -13.548 1.00 89.56 105 PRO A O 1
ATOM 851 N N . TRP A 1 106 ? 12.946 -7.852 -15.006 1.00 86.38 106 TRP A N 1
ATOM 852 C CA . TRP A 1 106 ? 14.239 -7.833 -14.318 1.00 86.38 106 TRP A CA 1
ATOM 853 C C . TRP A 1 106 ? 14.166 -7.364 -12.855 1.00 86.38 106 TRP A C 1
ATOM 855 O O . TRP A 1 106 ? 15.047 -7.693 -12.057 1.00 86.38 106 TRP A O 1
ATOM 865 N N . ARG A 1 107 ? 13.136 -6.591 -12.479 1.00 87.38 107 ARG A N 1
ATOM 866 C CA . ARG A 1 107 ? 12.970 -6.099 -11.104 1.00 87.38 107 ARG A CA 1
ATOM 867 C C . ARG A 1 107 ? 12.452 -7.168 -10.155 1.00 87.38 107 ARG A C 1
ATOM 869 O O . ARG A 1 107 ? 12.754 -7.112 -8.968 1.00 87.38 107 ARG A O 1
ATOM 876 N N . VAL A 1 108 ? 11.700 -8.137 -10.671 1.00 86.06 108 VAL A N 1
ATOM 877 C CA . VAL A 1 108 ? 11.155 -9.251 -9.884 1.00 86.06 108 VAL A CA 1
ATOM 878 C C . VAL A 1 108 ? 12.097 -10.455 -9.915 1.00 86.06 108 VAL A C 1
ATOM 880 O O . VAL A 1 108 ? 12.232 -11.150 -8.913 1.00 86.06 108 VAL A O 1
ATOM 883 N N . GLU A 1 109 ? 12.800 -10.671 -11.026 1.00 84.62 109 GLU A N 1
ATOM 884 C CA . GLU A 1 109 ? 13.768 -11.764 -11.183 1.00 84.62 109 GLU A CA 1
ATOM 885 C C . GLU A 1 109 ? 14.969 -11.616 -10.240 1.00 84.62 109 GLU A C 1
ATOM 887 O O . GLU A 1 109 ? 15.316 -12.563 -9.539 1.00 84.62 109 GLU A O 1
ATOM 892 N N . ARG A 1 110 ? 15.550 -10.414 -10.124 1.00 73.31 110 ARG A N 1
ATOM 893 C CA . ARG A 1 110 ? 16.748 -10.181 -9.296 1.00 73.31 110 ARG A CA 1
ATOM 894 C C . ARG A 1 110 ? 16.550 -10.554 -7.806 1.00 73.31 110 ARG A C 1
ATOM 896 O O . ARG A 1 110 ? 17.409 -11.245 -7.250 1.00 73.31 110 ARG A O 1
ATOM 903 N N . PRO A 1 111 ? 15.451 -10.153 -7.130 1.00 67.69 111 PRO A N 1
ATOM 904 C CA . PRO A 1 111 ? 15.139 -10.646 -5.787 1.00 67.69 111 PRO A CA 1
ATOM 905 C C . PRO A 1 111 ? 14.943 -12.168 -5.709 1.00 67.69 111 PRO A C 1
ATOM 907 O O . PRO A 1 111 ? 15.404 -12.786 -4.749 1.00 67.69 111 PRO A O 1
ATOM 910 N N . LEU A 1 112 ? 14.284 -12.779 -6.700 1.00 67.88 112 LEU A N 1
ATOM 911 C CA . LEU A 1 112 ? 13.996 -14.220 -6.715 1.00 67.88 112 LEU A CA 1
ATOM 912 C C . LEU A 1 112 ? 15.259 -15.072 -6.895 1.00 67.88 112 LEU A C 1
ATOM 914 O O . LEU A 1 112 ? 15.421 -16.076 -6.201 1.00 67.88 112 LEU A O 1
ATOM 918 N N . GLU A 1 113 ? 16.176 -14.645 -7.764 1.00 68.38 113 GLU A N 1
ATOM 919 C CA . GLU A 1 113 ? 17.490 -15.275 -7.952 1.00 68.38 113 GLU A CA 1
ATOM 920 C C . GLU A 1 113 ? 18.306 -15.267 -6.654 1.00 68.38 113 GLU A C 1
ATOM 922 O O . GLU A 1 113 ? 18.955 -16.249 -6.302 1.00 68.38 113 GLU A O 1
ATOM 927 N N . THR A 1 114 ? 18.232 -14.169 -5.897 1.00 62.09 114 THR A N 1
ATOM 928 C CA . THR 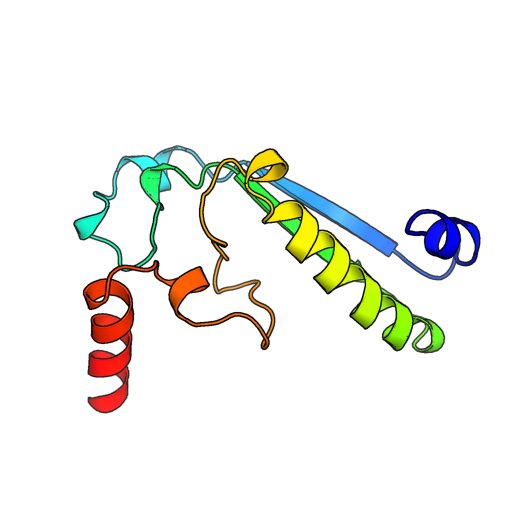A 1 114 ? 18.946 -14.044 -4.619 1.00 62.09 114 THR A CA 1
ATOM 929 C C . THR A 1 114 ? 18.345 -14.956 -3.541 1.00 62.09 114 THR A C 1
ATOM 931 O O . THR A 1 114 ? 19.086 -15.493 -2.724 1.00 62.09 114 THR A O 1
ATOM 934 N N . GLN A 1 115 ? 17.023 -15.177 -3.540 1.00 59.97 115 GLN A N 1
ATOM 935 C CA . GLN A 1 115 ? 16.361 -16.091 -2.594 1.00 59.97 115 GLN A CA 1
ATOM 936 C C . GLN A 1 115 ? 16.626 -17.573 -2.875 1.00 59.97 115 GLN A C 1
ATOM 938 O O . GLN A 1 115 ? 16.597 -18.369 -1.946 1.00 59.97 115 GLN A O 1
ATOM 943 N N . THR A 1 116 ? 16.874 -17.957 -4.128 1.00 59.75 116 THR A N 1
ATOM 944 C CA . THR A 1 116 ? 17.185 -19.355 -4.487 1.00 59.75 116 THR A CA 1
ATOM 945 C C . THR A 1 116 ? 18.657 -19.719 -4.278 1.00 59.75 116 THR A C 1
ATOM 947 O O . THR A 1 116 ? 19.020 -20.887 -4.395 1.00 59.75 116 THR A O 1
ATOM 950 N N . ALA A 1 117 ? 19.503 -18.734 -3.966 1.00 54.84 117 ALA A N 1
ATOM 951 C CA . ALA A 1 117 ? 20.935 -18.902 -3.735 1.00 54.84 117 ALA A CA 1
ATOM 952 C C . ALA A 1 117 ? 21.319 -19.100 -2.249 1.00 54.84 117 ALA A C 1
ATOM 954 O O . ALA A 1 117 ? 22.513 -19.126 -1.940 1.00 54.84 117 ALA A O 1
ATOM 955 N N . ILE A 1 118 ? 20.338 -19.221 -1.343 1.00 46.69 118 ILE A N 1
ATOM 956 C CA . ILE A 1 118 ? 20.497 -19.418 0.113 1.00 46.69 118 ILE A CA 1
ATOM 957 C C . ILE A 1 118 ? 19.803 -20.720 0.512 1.00 46.69 118 ILE A C 1
ATOM 959 O O . ILE A 1 118 ? 20.398 -21.475 1.313 1.00 46.69 118 ILE A O 1
#

pLDDT: mean 76.34, std 14.38, range [36.88, 92.12]

Foldseek 3Di:
DLVVVCVVQVPFKDWDWDKDQDDQPVLCPADCVNALAHPSVPPRIDTDGDIDGPDCVCVVVRVVNSVVVLVVCQPCVNVVDPGAADDPVRDDPPDDPCNDRNDDPVSSVVVVVVVVVD

Secondary structure (DSSP, 8-state):
-TTHHHHH-TTT-EEEEEEEE--HHHHHTS-GGG-SSTTTTT--EEEEEEEE-S-GGGHHHHHHHHHHHHHHHHSHHHHS-SS----GGG--TTS-HHHHH-SSHHHHHHHHHHHTT-

Radius of gyration: 16.94 Å; chains: 1; bounding box: 43×34×36 Å

Sequence (118 aa):
MCVTFVEENPSRSCRWCFTKALRWRVCWHSADRDTAAGNHQYANVLALVQVIYTDQSVAEAGDGWAPEWRDQLFEPEHSGYDHPAVYVNYAHGDVGLKAFYGYEPWRVERPLETQTAI